Protein AF-A0ABD0QA58-F1 (afdb_monomer_lite)

Organism: Cirrhinus mrigala (NCBI:txid683832)

Secondary structure (DSSP, 8-state):
----SSPPS-------------GGGGT--S---HHHHHHHHHHHHHHHHHHIIIIIHHHHHHH-

InterPro domains:
  IPR001609 Myosin head, motor domain-like [PS51456] (1-64)
  IPR027417 P-loop containing nucleoside triphosphate hydrolase [SSF52540] (9-64)

Radius of gyration: 18.35 Å; chains: 1; bounding box: 47×16×48 Å

Structure (mmCIF, N/CA/C/O backbone):
data_AF-A0ABD0QA58-F1
#
_entry.id   AF-A0ABD0QA58-F1
#
loop_
_atom_site.group_PDB
_atom_site.id
_atom_site.type_symbol
_atom_site.label_atom_id
_atom_site.label_alt_id
_atom_site.label_comp_id
_atom_site.label_asym_id
_atom_site.label_entity_id
_atom_site.label_seq_id
_atom_site.pdbx_PDB_ins_code
_atom_site.Cartn_x
_atom_site.Cartn_y
_atom_site.Cartn_z
_atom_site.occupancy
_atom_site.B_iso_or_equiv
_atom_site.auth_seq_id
_atom_site.auth_comp_id
_atom_site.auth_asym_id
_atom_site.auth_atom_id
_atom_site.pdbx_PDB_model_num
ATOM 1 N N . ALA A 1 1 ? -26.757 0.251 -9.448 1.00 61.16 1 ALA A N 1
ATOM 2 C CA . ALA A 1 1 ? -25.657 1.121 -8.984 1.00 61.16 1 ALA A CA 1
ATOM 3 C C . ALA A 1 1 ? -25.248 0.674 -7.585 1.00 61.16 1 ALA A C 1
ATOM 5 O O . ALA A 1 1 ? -26.136 0.402 -6.788 1.00 61.16 1 ALA A O 1
ATOM 6 N N . LEU A 1 2 ? -23.947 0.568 -7.292 1.00 85.75 2 LEU A N 1
ATOM 7 C CA . LEU A 1 2 ? -23.418 0.257 -5.952 1.00 85.75 2 LEU A CA 1
ATOM 8 C C . LEU A 1 2 ? -23.392 1.527 -5.081 1.00 85.75 2 LEU A C 1
ATOM 10 O O . LEU A 1 2 ? -22.342 1.969 -4.633 1.00 85.75 2 LEU A O 1
ATOM 14 N N . HIS A 1 3 ? -24.544 2.173 -4.923 1.00 88.25 3 HIS A N 1
ATOM 15 C CA . HIS A 1 3 ? -24.673 3.419 -4.173 1.00 88.25 3 HIS A CA 1
ATOM 16 C C . HIS A 1 3 ? -26.026 3.441 -3.461 1.00 88.25 3 HIS A C 1
ATOM 18 O O . HIS A 1 3 ? -27.057 3.206 -4.094 1.00 88.25 3 HIS A O 1
ATOM 24 N N . SER A 1 4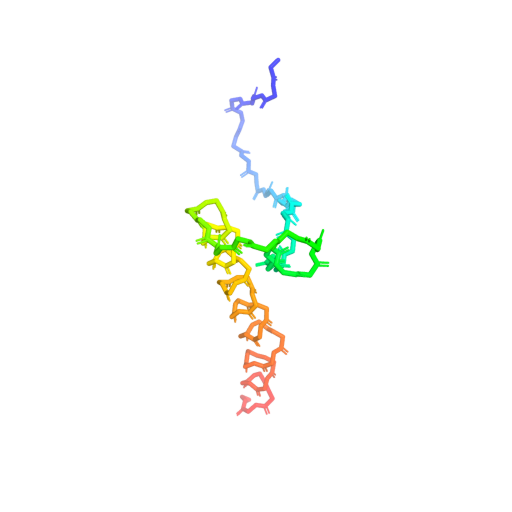 ? -26.020 3.733 -2.161 1.00 89.88 4 SER A N 1
ATOM 25 C CA . SER A 1 4 ? -27.217 3.869 -1.325 1.00 89.88 4 SER A CA 1
ATOM 26 C C . SER A 1 4 ? -27.353 5.310 -0.834 1.00 89.88 4 SER A C 1
ATOM 28 O O . SER A 1 4 ? -26.353 5.991 -0.638 1.00 89.88 4 SER A O 1
ATOM 30 N N . GLN A 1 5 ? -28.588 5.777 -0.633 1.00 93.31 5 GLN A N 1
ATOM 31 C CA . GLN A 1 5 ? -28.873 7.071 0.010 1.00 93.31 5 GLN A CA 1
ATOM 32 C C . GLN A 1 5 ? -28.932 6.966 1.545 1.00 93.31 5 GLN A C 1
ATOM 34 O O . GLN A 1 5 ? -29.077 7.975 2.230 1.00 93.31 5 GLN A O 1
ATOM 39 N N . GLN A 1 6 ? -28.846 5.751 2.096 1.00 92.44 6 GLN A N 1
ATOM 40 C CA . GLN A 1 6 ? -28.795 5.522 3.539 1.00 92.44 6 GLN A CA 1
ATOM 41 C C . GLN A 1 6 ? -27.391 5.813 4.089 1.00 92.44 6 GLN A C 1
ATOM 43 O O . GLN A 1 6 ? -26.388 5.574 3.417 1.00 92.44 6 GLN A O 1
ATOM 48 N N . LEU A 1 7 ? -27.316 6.291 5.335 1.00 93.50 7 LEU A N 1
ATOM 49 C CA . L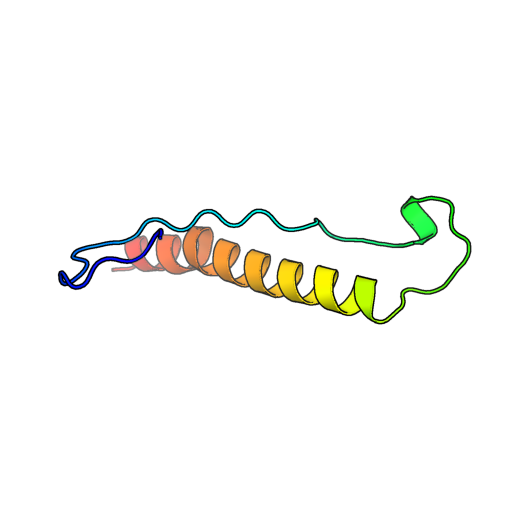EU A 1 7 ? -26.045 6.509 6.029 1.00 93.50 7 LEU A CA 1
ATOM 50 C C . LEU A 1 7 ? -25.331 5.171 6.271 1.00 93.50 7 LEU A C 1
ATOM 52 O O . LEU A 1 7 ? -25.909 4.235 6.824 1.00 93.50 7 LEU A O 1
ATOM 56 N N . THR A 1 8 ? -24.063 5.090 5.871 1.00 92.00 8 THR A N 1
ATOM 57 C CA . THR A 1 8 ? -23.226 3.905 6.095 1.00 92.00 8 THR A CA 1
ATOM 58 C C . THR A 1 8 ? -22.719 3.904 7.535 1.00 92.00 8 THR A C 1
ATOM 60 O O . THR A 1 8 ? -22.005 4.821 7.928 1.00 92.00 8 THR A O 1
ATOM 63 N N . LEU A 1 9 ? -23.072 2.880 8.320 1.00 96.00 9 LEU A N 1
ATOM 64 C CA . LEU A 1 9 ? -22.586 2.733 9.701 1.00 96.00 9 LEU A CA 1
ATOM 65 C C . LEU A 1 9 ? -21.099 2.354 9.759 1.00 96.00 9 LEU A C 1
ATOM 67 O O . LEU A 1 9 ? -20.372 2.843 10.616 1.00 96.00 9 LEU A O 1
ATOM 71 N N . ALA A 1 10 ? -20.654 1.476 8.857 1.00 95.06 10 ALA A N 1
ATOM 72 C CA . ALA A 1 10 ? -19.273 1.017 8.759 1.00 95.06 10 ALA A CA 1
ATOM 73 C C . ALA A 1 10 ? -18.963 0.540 7.334 1.00 95.06 10 ALA A C 1
ATOM 75 O O . ALA A 1 10 ? -19.866 0.157 6.589 1.00 95.06 10 ALA A O 1
ATOM 76 N N . SER A 1 11 ? -17.680 0.533 6.973 1.00 92.75 11 SER A N 1
ATOM 77 C CA . SER A 1 11 ? -17.203 -0.010 5.701 1.00 92.75 11 SER A CA 1
ATOM 78 C C . SER A 1 11 ? -15.996 -0.914 5.921 1.00 92.75 11 SER A C 1
ATOM 80 O O . SER A 1 11 ? -15.225 -0.716 6.860 1.00 92.75 11 SER A O 1
ATOM 82 N N . VAL A 1 12 ? -15.851 -1.910 5.052 1.00 95.19 12 VAL A N 1
ATOM 83 C CA . VAL A 1 12 ? -14.653 -2.744 4.959 1.00 95.19 12 VAL A CA 1
ATOM 84 C C . VAL A 1 12 ? -14.015 -2.449 3.613 1.00 95.19 12 VAL A C 1
ATOM 86 O O . VAL A 1 12 ? -14.686 -2.511 2.583 1.00 95.19 12 VAL A O 1
ATOM 89 N N . ILE A 1 13 ? -12.729 -2.114 3.630 1.00 94.94 13 ILE A N 1
ATOM 90 C CA . ILE A 1 13 ? -11.954 -1.814 2.429 1.00 94.94 13 ILE A CA 1
ATOM 91 C C . ILE A 1 13 ? -10.926 -2.926 2.250 1.00 94.94 13 ILE A C 1
ATOM 93 O O . ILE A 1 13 ? -10.196 -3.260 3.181 1.00 94.94 13 ILE A O 1
ATOM 97 N N . VAL A 1 14 ? -10.876 -3.488 1.045 1.00 95.88 14 VAL A N 1
ATOM 98 C CA . VAL A 1 14 ? -9.856 -4.454 0.627 1.00 95.88 14 VAL A CA 1
ATOM 99 C C . VAL A 1 14 ? -8.920 -3.738 -0.336 1.00 95.88 14 VAL A C 1
ATOM 101 O O . VAL A 1 14 ? -9.375 -3.139 -1.310 1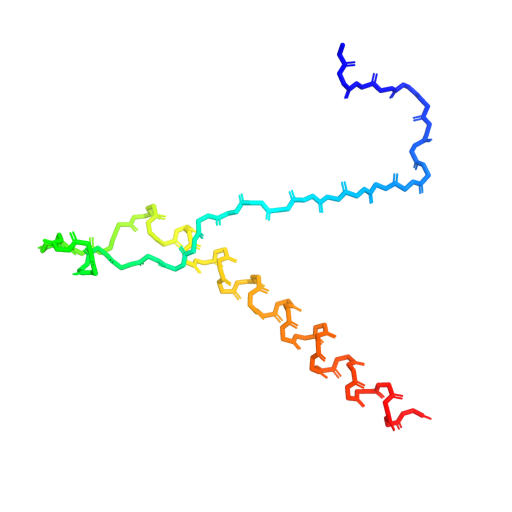.00 95.88 14 VAL A O 1
ATOM 104 N N . VAL A 1 15 ? -7.622 -3.777 -0.046 1.00 94.50 15 VAL A N 1
ATOM 105 C CA . VAL A 1 15 ? -6.583 -3.133 -0.855 1.00 94.50 15 VAL A CA 1
ATOM 106 C C . VAL A 1 15 ? -5.790 -4.221 -1.573 1.00 94.50 15 VAL A C 1
ATOM 108 O O . VAL A 1 15 ? -5.067 -4.974 -0.928 1.00 94.50 15 VAL A O 1
ATOM 111 N N . ASP A 1 16 ? -5.934 -4.294 -2.897 1.00 96.00 16 ASP A N 1
ATOM 112 C CA . ASP A 1 16 ? -5.134 -5.152 -3.780 1.00 96.00 16 ASP A CA 1
ATOM 113 C C . ASP A 1 16 ? -4.236 -4.263 -4.650 1.00 96.00 16 ASP A C 1
ATOM 115 O O . ASP A 1 16 ? -4.720 -3.495 -5.486 1.00 96.00 16 ASP A O 1
ATOM 119 N N . THR A 1 17 ? -2.930 -4.285 -4.388 1.00 93.38 17 THR A N 1
ATOM 120 C CA . THR A 1 17 ? -1.950 -3.401 -5.031 1.00 93.38 17 THR A CA 1
ATOM 121 C C . THR A 1 17 ? -0.723 -4.189 -5.490 1.00 93.38 17 THR A C 1
ATOM 123 O O . THR A 1 17 ? -0.338 -5.172 -4.853 1.00 93.38 17 THR A O 1
ATOM 126 N N . PRO A 1 18 ? -0.048 -3.770 -6.580 1.00 91.31 18 PRO A N 1
ATOM 127 C CA . PRO A 1 18 ? 1.204 -4.395 -6.993 1.00 91.31 18 PRO A CA 1
ATOM 128 C C . PRO A 1 18 ? 2.273 -4.264 -5.906 1.00 91.31 18 PRO A C 1
ATOM 130 O O . PRO A 1 18 ? 2.421 -3.190 -5.323 1.00 91.31 18 PRO A O 1
ATOM 133 N N . GLY A 1 19 ? 3.052 -5.325 -5.687 1.00 92.06 19 GLY A N 1
ATOM 134 C CA . GLY A 1 19 ? 4.206 -5.304 -4.783 1.00 92.06 19 GLY A CA 1
ATOM 135 C C . GLY A 1 19 ? 5.367 -4.437 -5.287 1.00 92.06 19 GLY A C 1
ATOM 136 O O . GLY A 1 19 ? 5.284 -3.803 -6.340 1.00 92.06 19 GLY A O 1
ATOM 137 N N . LEU A 1 20 ? 6.475 -4.436 -4.538 1.00 93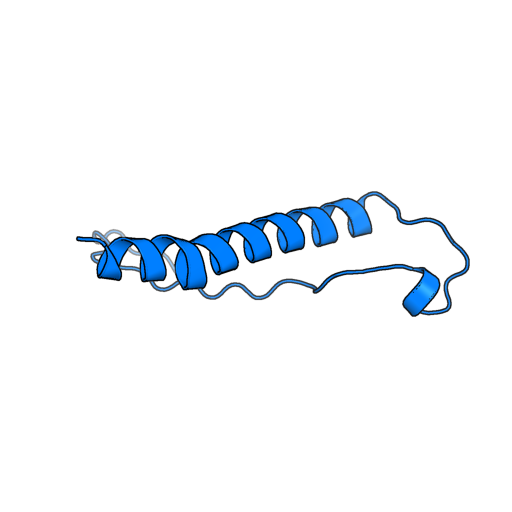.69 20 LEU A N 1
ATOM 138 C CA . LEU A 1 20 ? 7.696 -3.716 -4.916 1.00 93.69 20 LEU A CA 1
ATOM 139 C C . LEU A 1 20 ? 8.226 -4.200 -6.272 1.00 93.69 20 LEU A C 1
ATOM 141 O O . LEU A 1 20 ? 8.396 -5.399 -6.506 1.00 93.69 20 LEU A O 1
ATOM 145 N N . ARG A 1 21 ? 8.521 -3.251 -7.162 1.00 92.19 21 ARG A N 1
ATOM 146 C CA . ARG A 1 21 ? 8.975 -3.507 -8.530 1.00 92.19 21 ARG A CA 1
ATOM 147 C C . ARG A 1 21 ? 10.358 -2.934 -8.776 1.00 92.19 21 ARG A C 1
ATOM 149 O O . ARG A 1 21 ? 10.630 -1.763 -8.520 1.00 92.19 21 ARG A O 1
ATOM 156 N N . ASN A 1 22 ? 11.203 -3.765 -9.369 1.00 92.25 22 ASN A N 1
ATOM 157 C CA . ASN A 1 22 ? 12.468 -3.366 -9.964 1.00 92.25 22 A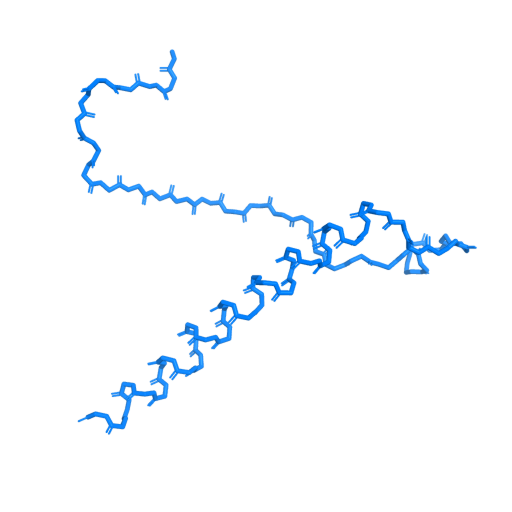SN A CA 1
ATOM 158 C C . ASN A 1 22 ? 12.519 -3.974 -11.375 1.00 92.25 22 ASN A C 1
ATOM 160 O O . ASN A 1 22 ? 12.459 -5.203 -11.476 1.00 92.25 22 ASN A O 1
ATOM 164 N N . PRO A 1 23 ? 12.630 -3.167 -12.449 1.00 90.44 23 PRO A N 1
ATOM 165 C CA . PRO A 1 23 ? 12.683 -3.680 -13.822 1.00 90.44 23 PRO A CA 1
ATOM 166 C C . PRO A 1 23 ? 13.769 -4.744 -14.014 1.00 90.44 23 PRO A C 1
ATOM 168 O O . PRO A 1 23 ? 13.540 -5.764 -14.662 1.00 90.44 23 PRO A O 1
ATOM 171 N N . ARG A 1 24 ? 14.895 -4.593 -13.308 1.00 89.62 24 ARG A N 1
ATOM 172 C CA . ARG A 1 24 ? 16.010 -5.545 -13.351 1.00 89.62 24 ARG A CA 1
ATOM 173 C C . ARG A 1 24 ? 15.648 -6.937 -12.835 1.00 89.62 24 ARG A C 1
ATOM 175 O O . ARG A 1 24 ? 16.224 -7.917 -13.289 1.00 89.62 24 ARG A O 1
ATOM 182 N N . HIS A 1 25 ? 14.681 -7.058 -11.920 1.00 87.38 25 HIS A N 1
ATOM 183 C CA . HIS A 1 25 ? 14.212 -8.367 -11.440 1.00 87.38 25 HIS A CA 1
ATOM 184 C C . HIS A 1 25 ? 13.367 -9.104 -12.486 1.00 87.38 25 HIS A C 1
ATOM 186 O O . HIS A 1 25 ? 13.204 -10.314 -12.394 1.00 87.38 25 HIS A O 1
ATOM 192 N N . SER A 1 26 ? 12.831 -8.382 -13.473 1.00 81.75 26 SER A N 1
ATOM 193 C CA . SER A 1 26 ? 12.055 -8.954 -14.580 1.00 81.75 26 SER A CA 1
ATOM 194 C C . SER A 1 26 ? 12.917 -9.231 -15.820 1.00 81.75 26 SER A C 1
ATOM 196 O O . SER A 1 26 ? 12.375 -9.540 -16.875 1.00 81.75 26 SER A O 1
ATOM 198 N N . GLY A 1 27 ? 14.248 -9.109 -15.709 1.00 84.50 27 GLY A N 1
ATOM 199 C CA . GLY A 1 27 ? 15.180 -9.261 -16.832 1.00 84.50 27 GLY A CA 1
ATOM 200 C C . GLY A 1 27 ? 15.191 -8.076 -17.803 1.00 84.50 27 GLY A C 1
ATOM 201 O O . GLY A 1 27 ? 15.783 -8.176 -18.873 1.00 84.50 27 GLY A O 1
ATOM 202 N N . ASP A 1 28 ? 14.545 -6.967 -17.440 1.00 86.31 28 ASP A N 1
ATOM 203 C CA . ASP A 1 28 ? 14.505 -5.747 -18.238 1.00 86.31 28 ASP A CA 1
ATOM 204 C C . ASP A 1 28 ? 15.709 -4.866 -17.872 1.00 86.31 28 ASP A C 1
ATOM 206 O O . ASP A 1 28 ? 15.811 -4.370 -16.744 1.00 86.31 28 ASP A O 1
ATOM 210 N N . ASP A 1 29 ? 16.638 -4.679 -18.814 1.00 88.00 29 ASP A N 1
ATOM 211 C CA . ASP A 1 29 ? 17.860 -3.882 -18.627 1.00 88.00 29 ASP A CA 1
ATOM 212 C C . ASP A 1 29 ? 17.595 -2.374 -18.792 1.00 88.00 29 ASP A C 1
ATOM 214 O O . ASP A 1 29 ? 18.325 -1.635 -19.454 1.00 88.00 29 ASP A O 1
ATOM 218 N N . ARG A 1 30 ? 16.497 -1.903 -18.191 1.00 93.31 30 ARG A N 1
ATOM 219 C CA . ARG A 1 30 ? 16.117 -0.489 -18.139 1.00 93.31 30 ARG A CA 1
ATOM 220 C C . ARG A 1 30 ? 16.087 0.038 -16.712 1.00 93.31 30 ARG A C 1
ATOM 222 O O . ARG A 1 30 ? 15.959 -0.697 -15.732 1.00 93.31 30 ARG A O 1
ATOM 229 N N . ALA A 1 31 ? 16.138 1.360 -16.597 1.00 93.44 31 ALA A N 1
ATOM 230 C CA . ALA A 1 31 ? 15.881 2.044 -15.338 1.00 93.44 31 ALA A CA 1
ATOM 231 C C . ALA A 1 31 ? 14.383 2.037 -14.975 1.00 93.44 31 ALA A C 1
ATOM 233 O O . ALA A 1 31 ? 13.501 1.967 -15.838 1.00 93.44 31 ALA A O 1
ATOM 234 N N . ALA A 1 32 ? 14.101 2.149 -13.676 1.00 94.69 32 ALA A N 1
ATOM 235 C CA . ALA A 1 32 ? 12.749 2.375 -13.179 1.00 94.69 32 ALA A CA 1
ATOM 236 C C . ALA A 1 32 ? 12.189 3.690 -13.741 1.00 94.69 32 ALA A C 1
ATOM 238 O O . ALA A 1 32 ? 12.865 4.718 -13.743 1.00 94.69 32 ALA A O 1
ATOM 239 N N . GLY A 1 33 ? 10.954 3.636 -14.229 1.00 94.81 33 GLY A N 1
ATOM 240 C CA . GLY A 1 33 ? 10.204 4.794 -14.686 1.00 94.81 33 GLY A CA 1
ATOM 241 C C . GLY A 1 33 ? 9.212 5.278 -13.632 1.00 94.81 33 GLY A C 1
ATOM 242 O O . GLY A 1 33 ? 9.167 4.802 -12.496 1.00 94.81 33 GLY A O 1
ATOM 243 N N . PHE A 1 34 ? 8.355 6.214 -14.037 1.00 96.12 34 PHE A N 1
ATOM 244 C CA . PHE A 1 34 ? 7.345 6.800 -13.154 1.00 96.12 34 PHE A CA 1
ATOM 245 C C . PHE A 1 34 ? 6.338 5.769 -12.619 1.00 96.12 34 PHE A C 1
ATOM 247 O O . PHE A 1 34 ? 5.942 5.840 -11.461 1.00 96.12 34 PHE A O 1
ATOM 254 N N . SER A 1 35 ? 5.964 4.768 -13.421 1.00 93.19 35 SER A N 1
ATOM 255 C CA . SER A 1 35 ? 5.048 3.715 -12.965 1.00 93.19 35 SER A CA 1
ATOM 256 C C . SER A 1 35 ? 5.642 2.901 -11.812 1.00 93.19 35 SER A C 1
ATOM 258 O O . SER A 1 35 ? 4.966 2.669 -10.811 1.00 93.19 35 SER A O 1
ATOM 260 N N . GLU A 1 36 ? 6.916 2.505 -11.908 1.00 95.19 36 GLU A N 1
ATOM 261 C CA . GLU A 1 36 ? 7.604 1.827 -10.807 1.00 95.19 36 GLU A CA 1
ATOM 262 C C . GLU A 1 36 ? 7.717 2.725 -9.571 1.00 95.19 36 GLU A C 1
ATOM 264 O O . GLU A 1 36 ? 7.502 2.242 -8.462 1.00 95.19 36 GLU A O 1
ATOM 269 N N . LEU A 1 37 ? 7.971 4.027 -9.749 1.00 95.81 37 LEU A N 1
ATOM 270 C CA . LEU A 1 37 ? 7.973 4.987 -8.643 1.00 95.81 37 LEU A CA 1
ATOM 271 C C . LEU A 1 37 ? 6.620 5.020 -7.917 1.00 95.81 37 LEU A C 1
ATOM 273 O O . LEU A 1 37 ? 6.595 4.915 -6.695 1.00 95.81 37 LEU A O 1
ATOM 277 N N . CYS A 1 38 ? 5.502 5.124 -8.641 1.00 96.50 38 CYS A N 1
ATOM 278 C CA . CYS A 1 38 ? 4.169 5.155 -8.035 1.00 96.50 38 CYS A CA 1
ATOM 279 C C . CYS A 1 38 ? 3.860 3.880 -7.242 1.00 96.50 38 CYS A C 1
ATOM 281 O O . CYS A 1 38 ? 3.387 3.964 -6.108 1.00 96.50 38 CYS A O 1
ATOM 283 N N . HIS A 1 39 ? 4.149 2.706 -7.814 1.00 95.62 39 HIS A N 1
ATOM 284 C CA . HIS A 1 39 ? 3.935 1.432 -7.126 1.00 95.62 39 HIS A CA 1
ATOM 285 C C . HIS A 1 39 ? 4.809 1.322 -5.875 1.00 95.62 39 HIS A C 1
ATOM 287 O O . HIS A 1 39 ? 4.312 0.986 -4.803 1.00 95.62 39 HIS A O 1
ATOM 293 N N . ASN A 1 40 ? 6.095 1.655 -5.989 1.00 96.50 40 ASN A N 1
ATOM 294 C CA . ASN A 1 40 ? 7.034 1.525 -4.881 1.00 96.50 40 ASN A CA 1
ATOM 295 C C . ASN A 1 40 ? 6.748 2.529 -3.761 1.00 96.50 40 ASN A C 1
ATOM 297 O O . ASN A 1 40 ? 6.831 2.161 -2.593 1.00 96.50 40 ASN A O 1
ATOM 301 N N . TYR A 1 41 ? 6.352 3.760 -4.093 1.00 97.50 41 TYR A N 1
ATOM 302 C CA . TYR A 1 41 ? 5.947 4.753 -3.099 1.00 97.50 41 TYR A CA 1
ATOM 303 C C . TYR A 1 41 ? 4.714 4.294 -2.314 1.00 97.50 41 TYR A C 1
ATOM 305 O O . TYR A 1 41 ? 4.702 4.365 -1.086 1.00 97.50 41 TYR A O 1
ATOM 313 N N . LEU A 1 42 ? 3.696 3.764 -3.002 1.00 97.19 42 LEU A N 1
ATOM 314 C CA . LEU A 1 42 ? 2.522 3.198 -2.338 1.00 97.19 42 LEU A CA 1
ATOM 315 C C . LEU A 1 42 ? 2.912 2.048 -1.401 1.00 97.19 42 LEU A C 1
ATOM 317 O O . LEU A 1 42 ? 2.458 2.011 -0.261 1.00 97.19 42 LEU A O 1
ATOM 321 N N . GLN A 1 43 ? 3.779 1.141 -1.857 1.00 97.44 43 GLN A N 1
ATOM 322 C CA . GLN A 1 43 ? 4.271 0.036 -1.032 1.00 97.44 43 GLN A CA 1
ATOM 323 C C . GLN A 1 43 ? 5.029 0.527 0.205 1.00 97.44 43 GLN A C 1
ATOM 325 O O . GLN A 1 43 ? 4.796 0.017 1.296 1.00 97.44 43 GLN A O 1
ATOM 330 N N . GLU A 1 44 ? 5.873 1.551 0.076 1.00 97.81 44 GLU A N 1
ATOM 331 C CA . GLU A 1 44 ? 6.575 2.153 1.213 1.00 97.81 44 GLU A CA 1
ATOM 332 C C . GLU A 1 44 ? 5.593 2.732 2.246 1.00 97.81 44 GLU A C 1
ATOM 334 O O . GLU A 1 44 ? 5.726 2.456 3.438 1.00 97.81 44 GLU A O 1
ATOM 339 N N . ARG A 1 45 ? 4.558 3.463 1.802 1.00 97.94 45 ARG A N 1
ATOM 340 C CA . ARG A 1 45 ? 3.523 4.001 2.705 1.00 97.94 45 ARG A CA 1
ATOM 341 C C . ARG A 1 45 ? 2.721 2.898 3.401 1.00 97.94 45 ARG A C 1
ATOM 343 O O . ARG A 1 45 ? 2.399 3.025 4.581 1.00 97.94 45 ARG A O 1
ATOM 350 N N . LEU A 1 46 ? 2.404 1.811 2.694 1.00 97.25 46 LEU A N 1
ATOM 351 C CA . LEU A 1 46 ? 1.707 0.659 3.275 1.00 97.25 46 LEU A CA 1
ATOM 35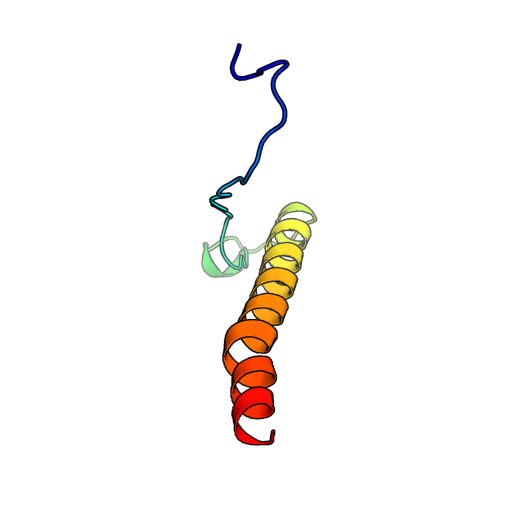2 C C . LEU A 1 46 ? 2.577 -0.073 4.304 1.00 97.25 46 LEU A C 1
ATOM 354 O O . LEU A 1 46 ? 2.076 -0.444 5.365 1.00 97.25 46 LEU A O 1
ATOM 358 N N . LEU A 1 47 ? 3.872 -0.246 4.024 1.00 97.12 47 LEU A N 1
ATOM 359 C CA . LEU A 1 47 ? 4.824 -0.850 4.958 1.00 97.12 47 LEU A CA 1
ATOM 360 C C . LEU A 1 47 ? 4.985 -0.007 6.225 1.00 97.12 47 LEU A C 1
ATOM 362 O O . LEU A 1 47 ? 4.951 -0.560 7.323 1.00 97.12 47 LEU A O 1
ATOM 366 N N . GLU A 1 48 ? 5.098 1.316 6.090 1.00 97.81 48 GLU A N 1
ATOM 367 C CA . GLU A 1 48 ? 5.134 2.247 7.223 1.00 97.81 48 GLU A CA 1
ATOM 368 C C . GLU A 1 48 ? 3.864 2.131 8.080 1.00 97.81 48 GLU A C 1
ATOM 370 O O . GLU A 1 48 ? 3.942 1.980 9.301 1.00 97.81 48 GLU A O 1
ATOM 375 N N . HIS A 1 49 ? 2.686 2.132 7.447 1.00 96.56 49 HIS A N 1
ATOM 376 C CA . HIS A 1 49 ? 1.416 1.960 8.150 1.00 96.56 49 HIS A CA 1
ATOM 377 C C . HIS A 1 49 ? 1.349 0.619 8.894 1.00 96.56 49 HIS A C 1
ATOM 379 O O . HIS A 1 49 ? 0.991 0.582 10.072 1.00 96.56 49 HIS A O 1
ATOM 385 N N . TYR A 1 50 ? 1.731 -0.475 8.230 1.00 95.94 50 TYR A N 1
ATOM 386 C CA . TYR A 1 50 ? 1.737 -1.806 8.830 1.00 95.94 50 TYR A CA 1
ATOM 387 C C . TYR A 1 50 ? 2.715 -1.904 10.002 1.00 95.94 50 TYR A C 1
ATOM 389 O O . TYR A 1 50 ? 2.366 -2.483 11.031 1.00 95.94 50 TYR A O 1
ATOM 397 N N . PHE A 1 51 ? 3.912 -1.327 9.874 1.00 97.56 51 PHE A N 1
ATOM 398 C CA . PHE A 1 51 ? 4.899 -1.293 10.947 1.00 97.56 51 PHE A CA 1
ATOM 399 C C . PHE A 1 51 ? 4.367 -0.526 12.159 1.00 97.56 51 PHE A C 1
ATOM 401 O O . PHE A 1 51 ? 4.388 -1.052 13.269 1.00 97.56 51 PHE A O 1
ATOM 408 N N . ASN A 1 52 ? 3.809 0.668 11.951 1.00 97.19 52 ASN A N 1
ATOM 409 C CA . ASN A 1 52 ? 3.248 1.461 13.041 1.00 97.19 52 ASN A CA 1
ATOM 410 C C . ASN A 1 52 ? 2.081 0.745 13.727 1.00 97.19 52 ASN A C 1
ATOM 412 O O . ASN A 1 52 ? 2.047 0.645 14.950 1.00 97.19 52 ASN A O 1
ATOM 416 N N . HIS A 1 53 ? 1.155 0.180 12.951 1.00 94.56 53 HIS A N 1
ATOM 417 C CA . HIS A 1 53 ? 0.018 -0.553 13.496 1.00 94.56 53 HIS A CA 1
ATOM 418 C C . HIS A 1 53 ? 0.445 -1.814 14.265 1.00 94.56 53 HIS A C 1
ATOM 420 O O . HIS A 1 53 ? -0.029 -2.069 15.371 1.00 94.56 53 HIS A O 1
ATOM 426 N N . THR A 1 54 ? 1.327 -2.619 13.674 1.00 95.19 54 THR A N 1
ATOM 427 C CA . THR A 1 54 ? 1.665 -3.949 14.194 1.00 95.19 54 THR A CA 1
ATOM 428 C C . THR A 1 54 ? 2.702 -3.881 15.299 1.00 95.19 54 THR A C 1
ATOM 430 O O . THR A 1 54 ? 2.591 -4.622 16.273 1.00 95.19 54 THR A O 1
ATOM 433 N N . PHE A 1 55 ? 3.697 -3.007 15.163 1.00 95.06 55 PHE A N 1
ATOM 434 C CA . PHE A 1 55 ? 4.819 -2.916 16.084 1.00 95.06 55 PHE A CA 1
ATOM 435 C C . PHE A 1 55 ? 4.647 -1.756 17.062 1.00 95.06 55 PHE A C 1
ATOM 437 O O . PHE A 1 55 ? 4.437 -2.006 18.246 1.00 95.06 55 PHE A O 1
ATOM 444 N N . THR A 1 56 ? 4.673 -0.510 16.579 1.00 95.25 56 THR A N 1
ATOM 445 C CA . THR A 1 56 ? 4.690 0.693 17.431 1.00 95.25 56 THR A CA 1
ATOM 446 C C . THR A 1 56 ? 3.475 0.754 18.357 1.00 95.25 56 THR A C 1
ATOM 448 O O . THR A 1 56 ? 3.628 0.692 19.575 1.00 95.25 56 THR A O 1
ATOM 451 N N . ASN A 1 57 ? 2.263 0.747 17.800 1.00 94.00 57 ASN A N 1
ATOM 452 C CA . ASN A 1 57 ? 1.021 0.830 18.575 1.00 94.00 57 ASN A CA 1
ATOM 453 C C . ASN A 1 57 ? 0.836 -0.380 19.501 1.00 94.00 57 ASN A C 1
ATOM 455 O O . ASN A 1 57 ? 0.174 -0.303 20.536 1.00 94.00 57 ASN A O 1
ATOM 459 N N . THR A 1 58 ? 1.368 -1.540 19.114 1.00 93.12 58 THR A N 1
ATOM 460 C CA . THR A 1 58 ? 1.324 -2.736 19.958 1.00 93.12 58 THR A CA 1
ATOM 461 C C . THR A 1 58 ? 2.245 -2.597 21.154 1.00 93.12 58 THR A C 1
ATOM 463 O O . THR A 1 58 ? 1.825 -2.909 22.263 1.00 93.12 58 THR A O 1
ATOM 466 N N . LEU A 1 59 ? 3.462 -2.095 20.949 1.00 94.44 59 LEU A N 1
ATOM 467 C CA . LEU A 1 59 ? 4.412 -1.853 22.024 1.00 94.44 59 LEU A CA 1
ATOM 468 C C . LEU A 1 59 ? 3.898 -0.781 22.991 1.00 94.44 59 LEU A C 1
ATOM 470 O O . LEU A 1 59 ? 3.924 -0.998 24.197 1.00 94.44 59 LEU A O 1
ATOM 474 N N . GLU A 1 60 ? 3.366 0.326 22.471 1.00 94.56 60 GLU A N 1
ATOM 475 C CA . GLU A 1 60 ? 2.803 1.413 23.282 1.00 94.56 60 GLU A CA 1
ATOM 476 C C . GLU A 1 60 ? 1.702 0.920 24.229 1.00 94.56 60 GLU A C 1
ATOM 478 O O . GLU A 1 60 ? 1.705 1.266 25.410 1.00 94.56 60 GLU A O 1
ATOM 483 N N . ARG A 1 61 ? 0.814 0.034 23.759 1.00 93.19 61 ARG A N 1
ATOM 484 C CA . ARG A 1 61 ? -0.229 -0.580 24.600 1.00 93.19 61 ARG A CA 1
ATOM 485 C C . ARG A 1 61 ? 0.317 -1.388 25.777 1.00 93.19 61 ARG A C 1
ATOM 487 O O . ARG A 1 61 ? -0.387 -1.517 26.766 1.00 93.19 61 ARG A O 1
ATOM 494 N N . TYR A 1 62 ? 1.525 -1.944 25.682 1.00 92.62 62 TYR A N 1
ATOM 495 C CA . TYR A 1 62 ? 2.159 -2.656 26.801 1.00 92.62 62 TYR A CA 1
ATOM 496 C C . TYR A 1 62 ? 2.854 -1.722 27.796 1.00 92.62 62 TYR A C 1
ATOM 498 O O . TYR A 1 62 ? 3.211 -2.157 28.888 1.00 92.62 62 TYR A O 1
ATOM 506 N N . THR A 1 63 ? 3.088 -0.467 27.413 1.00 90.62 63 THR A N 1
ATOM 507 C CA . THR A 1 63 ? 3.719 0.545 28.273 1.00 90.62 63 THR A CA 1
ATOM 508 C C . THR A 1 63 ? 2.717 1.410 29.042 1.00 90.62 63 THR A C 1
ATOM 510 O O . THR A 1 63 ? 3.137 2.184 29.901 1.00 90.62 63 THR A O 1
ATOM 513 N N . GLN A 1 64 ? 1.422 1.285 28.730 1.00 72.12 64 GLN A N 1
ATOM 514 C CA . GLN A 1 64 ? 0.302 1.900 29.452 1.00 72.12 64 GLN A CA 1
ATOM 515 C C . GLN A 1 64 ? -0.192 0.983 30.571 1.00 72.12 64 GLN A C 1
ATOM 517 O O . GLN A 1 64 ? -0.552 1.529 31.637 1.00 72.12 64 GLN A O 1
#

Foldseek 3Di:
DPDDPDDDPDDDDDDDADEQDDCVVVVRPDGDDPVNVVRNVVNVVVVVVCCCVVPVVVVVVVVD

pLDDT: mean 92.76, std 5.87, range [61.16, 97.94]

Sequence (64 aa):
ALHSQQLTLASVIVVDTPGLRNPRHSGDDRAAGFSELCHNYLQERLLEHYFNHTFTNTLERYTQ